Protein 6TGS (pdb70)

Solvent-accessible surface area: 5575 Å² total; per-residue (Å²): 140,93,20,5,25,3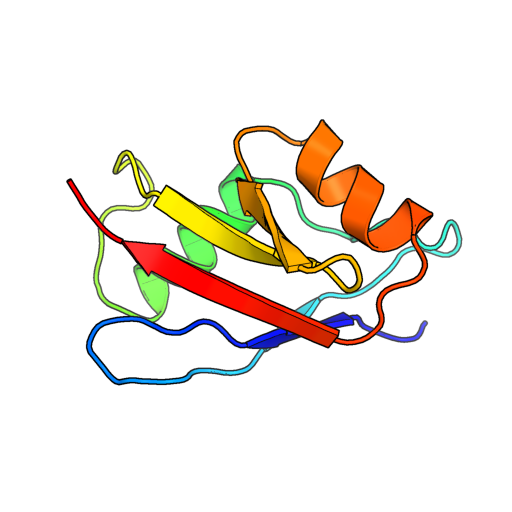,59,0,23,67,65,88,53,90,115,147,24,150,6,78,30,96,118,115,34,57,14,77,58,96,23,50,20,2,43,102,95,0,9,86,63,30,141,40,65,42,128,32,160,21,50,3,26,15,88,31,120,122,70,54,98,41,48,5,115,63,73,116,33,6,93,60,0,18,78,104,217,66,141,102,5,88,0,58,8,87,65,109

B-factor: mean 33.46, std 15.93, range [13.26, 126.5]

Foldseek 3Di:
DAWAWEWEDDPNDIDIDTFDADPVLFTPDFLLVVLVVVCVVPVHDSPFPKFKWFQDPVRDIDTDDGRVSSRVCSVVVHRYTYIYIDGD

Organism: Arabidopsis thaliana (NCBI:txid3702)

Secondary structure (DSSP, 8-state):
--PEEEEEEETTEEEEEEE-B-TTS-BS--HHHHHHHHHHHHT--TTS--EEEEE-TTS-EEE--SHHHHHHHHHTT-SEEEEEEE--

GO terms:
  GO:0005737 cytoplasm (C, EXP)
  GO:0005515 protein binding (F, IPI)
  GO:0005773 vacuole (C, IDA)
  GO:0005776 autopha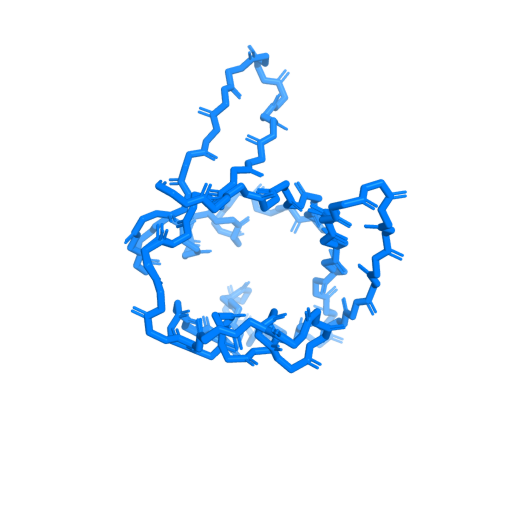gosome (C, IDA)
  GO:0043130 ubiquitin binding (F, IDA)
  GO:0051258 protein polymerization (P, IDA)
  GO:0005737 cytoplasm (C, HDA)
  GO:0071211 protein targeting to vacuole involved in autophagy (P, IMP)

Structure (mmCIF, N/CA/C/O backbone):
data_6TGS
#
_entry.id   6TGS
#
_cell.length_a   43.128
_cell.length_b   79.438
_cell.length_c   24.135
_cell.angle_alpha   90.00
_cell.angle_beta   90.00
_cell.angle_gamma   90.00
#
_symmetry.space_group_name_H-M   'P 21 21 2'
#
loop_
_entity.id
_entity.type
_entity.pdbx_description
1 polymer 'Protein NBR1 homolog'
2 non-polymer GLYCEROL
3 non-polymer DI(HYDROXYETHYL)ETHER
4 non-polymer 'SULFATE ION'
5 non-polymer 'CHLORIDE ION'
6 non-polymer 'SUCCINIC ACID'
7 water water
#
loop_
_atom_site.group_PDB
_atom_site.id
_atom_site.type_symbol
_atom_site.label_atom_id
_atom_site.label_alt_id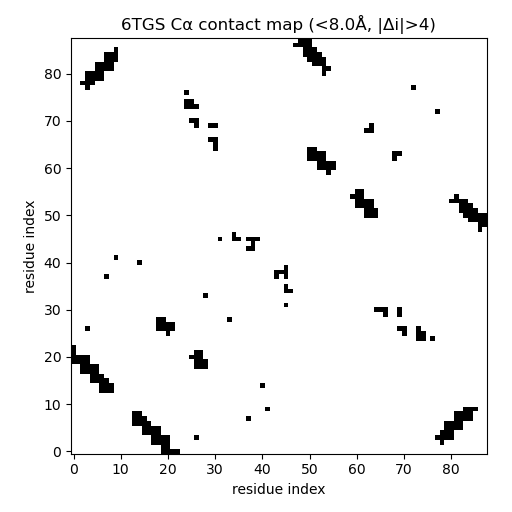
_atom_site.label_comp_id
_atom_site.label_asym_id
_atom_site.label_entity_id
_atom_site.label_seq_id
_atom_site.pdbx_PDB_ins_code
_atom_site.Cartn_x
_atom_site.Cartn_y
_atom_site.Cartn_z
_atom_site.occupancy
_atom_site.B_iso_or_equiv
_atom_site.auth_seq_id
_atom_site.auth_comp_id
_atom_site.auth_asym_id
_atom_site.auth_atom_id
_atom_site.pdbx_PDB_model_num
ATOM 1 N N . ALA A 1 5 ? 14.978 -6.084 10.633 1.00 77.68 5 ALA A N 1
ATOM 2 C CA . ALA A 1 5 ? 14.943 -5.724 12.047 1.00 79.41 5 ALA A CA 1
ATOM 3 C C . ALA A 1 5 ? 15.826 -4.508 12.331 1.00 76.43 5 ALA A C 1
ATOM 4 O O . ALA A 1 5 ? 16.196 -4.252 13.478 1.00 77.43 5 ALA A O 1
ATOM 6 N N . ASN A 1 6 ? 16.163 -3.766 11.276 1.00 72.55 6 ASN A N 1
ATOM 7 C CA . ASN A 1 6 ? 16.914 -2.519 11.379 1.00 75.21 6 ASN A CA 1
ATOM 8 C C . ASN A 1 6 ? 16.064 -1.403 10.785 1.00 67.94 6 ASN A C 1
ATOM 9 O O . ASN A 1 6 ? 15.621 -1.498 9.638 1.00 71.02 6 ASN A O 1
ATOM 14 N N . ALA A 1 7 ? 15.827 -0.356 11.564 1.00 59.95 7 ALA A N 1
ATOM 15 C CA . ALA A 1 7 ? 14.867 0.664 11.177 1.00 39.16 7 ALA A CA 1
ATOM 16 C C . ALA A 1 7 ? 15.522 1.748 10.325 1.00 47.31 7 ALA A C 1
ATOM 17 O O . ALA A 1 7 ? 16.734 1.968 10.374 1.00 48.13 7 ALA A O 1
ATOM 19 N N . LEU A 1 8 ? 14.694 2.417 9.520 1.00 36.74 8 LEU A N 1
ATOM 20 C CA . LEU A 1 8 ? 15.118 3.617 8.813 1.00 34.31 8 LEU A CA 1
ATOM 21 C C . LEU A 1 8 ? 15.012 4.816 9.742 1.00 28.99 8 LEU A C 1
ATOM 22 O O . LEU A 1 8 ? 13.958 5.058 10.333 1.00 26.05 8 LEU A O 1
ATOM 27 N N . VAL A 1 9 ? 16.098 5.566 9.863 1.00 27.24 9 VAL A N 1
ATOM 28 C CA . VAL A 1 9 ? 16.064 6.828 10.590 1.00 28.03 9 VAL A CA 1
ATOM 29 C C . VAL A 1 9 ? 15.542 7.902 9.642 1.00 21.75 9 VAL A C 1
ATOM 30 O O . VAL A 1 9 ? 16.086 8.103 8.553 1.00 25.52 9 VAL A O 1
ATOM 34 N N . VAL A 1 10 ? 14.480 8.584 10.058 1.00 17.24 10 VAL A N 1
ATOM 35 C CA . VAL A 1 10 ? 13.881 9.660 9.276 1.00 18.52 10 VAL A CA 1
ATOM 36 C C . VAL A 1 10 ? 14.080 10.954 10.047 1.00 20.25 10 VAL A C 1
ATOM 37 O O . VAL A 1 10 ? 13.753 11.033 11.234 1.00 23.20 10 VAL A O 1
ATOM 41 N N . LYS A 1 11 ? 14.652 11.945 9.392 1.00 16.64 11 LYS A N 1
ATOM 42 C CA . LYS A 1 11 ? 14.685 13.328 9.915 1.00 17.25 11 LYS A CA 1
ATOM 43 C C . LYS A 1 11 ? 13.742 14.256 9.125 1.00 21.98 11 LYS A C 1
ATOM 44 O O . LYS A 1 11 ? 13.863 14.203 7.929 1.00 22.11 11 LYS A O 1
ATOM 50 N N A VAL A 1 12 ? 12.995 14.979 9.731 0.70 16.01 12 VAL A N 1
ATOM 51 N N B VAL A 1 12 ? 13.011 14.959 9.712 0.30 16.13 12 VAL A N 1
ATOM 52 C CA A VAL A 1 12 ? 12.055 15.848 9.034 0.70 16.87 12 VAL A CA 1
ATOM 53 C CA B VAL A 1 12 ? 12.092 15.827 8.981 0.30 16.90 12 VAL A CA 1
ATOM 54 C C A VAL A 1 12 ? 12.389 17.280 9.414 0.70 16.21 12 VAL A C 1
ATOM 55 C C B VAL A 1 12 ? 12.384 17.271 9.363 0.30 16.29 12 VAL A C 1
ATOM 56 O O A VAL A 1 12 ? 12.611 17.578 10.592 0.70 16.77 12 VAL A O 1
ATOM 57 O O B VAL A 1 12 ? 12.535 17.587 10.548 0.30 16.99 12 VAL A O 1
ATOM 64 N N A SER A 1 13 ? 12.459 18.156 8.420 0.70 15.33 13 SER A N 1
ATOM 65 N N B SER A 1 13 ? 12.494 18.214 8.464 0.30 15.33 13 SER A N 1
ATOM 66 C CA A SER A 1 13 ? 12.719 19.568 8.645 0.70 17.75 13 SER A CA 1
ATOM 67 C CA B SER A 1 13 ? 12.799 19.611 8.746 0.30 18.10 13 SER A CA 1
ATOM 68 C C A SER A 1 13 ? 11.486 20.390 8.298 0.70 21.85 13 SER A C 1
ATOM 69 C C B SER A 1 13 ? 11.641 20.488 8.290 0.30 21.82 13 SER A C 1
ATOM 70 O O A SER A 1 13 ? 10.930 20.264 7.197 0.70 18.91 13 SER A O 1
ATOM 71 O O B SER A 1 13 ? 11.281 20.483 7.106 0.30 20.37 13 SER A O 1
ATOM 76 N N . TYR A 1 14 ? 11.066 21.237 9.230 1.00 20.90 14 TYR A N 1
ATOM 77 C CA . TYR A 1 14 ? 10.010 22.195 8.954 1.00 22.55 14 TYR A CA 1
ATOM 78 C C . TYR A 1 14 ? 10.251 23.434 9.805 1.00 27.32 14 TYR A C 1
ATOM 79 O O . TYR A 1 14 ? 10.613 23.317 10.976 1.00 31.62 14 TYR A O 1
ATOM 88 N N . GLY A 1 15 ? 10.079 24.606 9.202 1.00 30.60 15 GLY A N 1
ATOM 89 C CA . GLY A 1 15 ? 10.226 25.855 9.951 1.00 43.62 15 GLY A CA 1
ATOM 90 C C . GLY A 1 15 ? 11.535 25.985 10.699 1.00 38.28 15 GLY A C 1
ATOM 91 O O . GLY A 1 15 ? 11.541 26.384 11.871 1.00 41.79 15 GLY A O 1
ATOM 92 N N . GLY A 1 16 ? 12.649 25.636 10.054 1.00 31.49 16 GLY A N 1
ATOM 93 C CA . GLY A 1 16 ? 13.963 25.720 10.676 1.00 29.08 16 GLY A CA 1
ATOM 94 C C . GLY A 1 16 ? 14.233 24.692 11.746 1.00 36.19 16 GLY A C 1
ATOM 95 O O . GLY A 1 16 ? 15.237 24.800 12.458 1.00 30.69 16 GLY A O 1
ATOM 96 N N . VAL A 1 17 ? 13.370 23.690 11.861 1.00 32.17 17 VAL A N 1
ATOM 97 C CA . VAL A 1 17 ? 13.322 22.770 12.983 1.00 30.87 17 VAL A CA 1
ATOM 98 C C . VAL A 1 17 ? 13.527 21.365 12.446 1.00 25.30 17 VAL A C 1
ATOM 99 O O . VAL A 1 17 ? 12.863 20.983 11.481 1.00 30.69 17 VAL A O 1
ATOM 103 N N . LEU A 1 18 ? 14.403 20.587 13.083 1.00 19.18 18 LEU A N 1
ATOM 104 C CA . LEU A 1 18 ? 14.641 19.198 12.694 1.00 18.65 18 LEU A CA 1
ATOM 105 C C . LEU A 1 18 ? 14.112 18.237 13.751 1.00 17.45 18 LEU A C 1
ATOM 106 O O . LEU A 1 18 ? 14.440 18.361 14.937 1.00 21.01 18 LEU A O 1
ATOM 111 N N . ARG A 1 19 ? 13.348 17.252 13.322 1.00 15.49 19 ARG A N 1
ATOM 112 C CA . ARG A 1 19 ? 12.860 16.214 14.221 1.00 17.54 19 ARG A CA 1
ATOM 113 C C . ARG A 1 19 ? 13.205 14.854 13.643 1.00 20.78 19 ARG A C 1
ATOM 114 O O . ARG A 1 19 ? 13.238 14.673 12.423 1.00 23.20 19 ARG A O 1
ATOM 122 N N . ARG A 1 20 ? 13.518 13.853 14.435 1.00 13.55 20 ARG A N 1
ATOM 123 C CA . ARG A 1 20 ? 14.011 12.506 14.181 1.00 14.82 20 ARG A CA 1
ATOM 124 C C . ARG A 1 20 ? 12.993 11.476 14.638 1.00 16.72 20 ARG A C 1
ATOM 125 O O . ARG A 1 20 ? 12.472 11.568 15.753 1.00 20.37 20 ARG A O 1
ATOM 133 N N . PHE A 1 21 ? 12.658 10.528 13.906 1.00 18.84 21 PHE A N 1
ATOM 134 C CA . PHE A 1 21 ? 11.963 9.338 14.378 1.00 19.40 21 PHE A CA 1
ATOM 135 C C . PHE A 1 21 ? 12.458 8.150 13.566 1.00 20.89 21 PHE A C 1
ATOM 136 O O . PHE A 1 21 ? 13.164 8.308 12.570 1.00 23.74 21 PHE A O 1
ATOM 144 N N . ARG A 1 22 ? 12.094 6.948 13.993 1.00 22.91 22 ARG A N 1
ATOM 145 C CA . ARG A 1 22 ? 12.558 5.751 13.305 1.00 24.79 22 ARG A CA 1
ATOM 146 C C . ARG A 1 22 ? 11.373 4.954 12.791 1.00 23.16 22 ARG A C 1
ATOM 147 O O . ARG A 1 22 ? 10.318 4.890 13.430 1.00 26.18 22 ARG A O 1
ATOM 155 N N . VAL A 1 23 ? 11.560 4.331 11.629 1.00 26.26 23 VAL A N 1
ATOM 156 C CA . VAL A 1 23 ? 10.504 3.616 10.939 1.00 27.81 23 VAL A CA 1
ATOM 157 C C . VAL A 1 23 ? 10.938 2.157 10.814 1.00 27.46 23 VAL A C 1
ATOM 158 O O . VAL A 1 23 ? 11.993 1.881 10.235 1.00 30.82 23 VAL A O 1
ATOM 162 N N . PRO A 1 24 ? 10.172 1.208 11.340 1.00 31.68 24 PRO A N 1
ATOM 163 C CA . PRO A 1 24 ? 10.555 -0.202 11.208 1.00 42.30 24 PRO A CA 1
ATOM 164 C C . PRO A 1 24 ? 10.509 -0.667 9.760 1.00 42.92 24 PRO A C 1
ATOM 165 O O . PRO A 1 24 ? 9.735 -0.169 8.940 1.00 34.49 24 PRO A O 1
ATOM 169 N N . VAL A 1 25 ? 11.400 -1.605 9.459 1.00 44.43 25 VAL A N 1
ATOM 170 C CA . VAL A 1 25 ? 11.436 -2.254 8.124 1.00 44.83 25 VAL A CA 1
ATOM 171 C C . VAL A 1 25 ? 10.977 -3.705 8.258 1.00 53.86 25 VAL A C 1
ATOM 172 O O . VAL A 1 25 ? 11.188 -4.307 9.326 1.00 44.93 25 VAL A O 1
ATOM 176 N N . LYS A 1 26 ? 10.351 -4.228 7.212 1.00 52.79 26 LYS A N 1
ATOM 177 C CA . LYS A 1 26 ? 9.939 -5.648 7.209 1.00 53.26 26 LYS A CA 1
ATOM 178 C C . LYS A 1 26 ? 11.147 -6.485 6.779 1.00 51.62 26 LYS A C 1
ATOM 179 O O . LYS A 1 26 ? 12.172 -5.901 6.409 1.00 53.15 26 LYS A O 1
ATOM 185 N N . ALA A 1 27 ? 11.006 -7.801 6.776 1.00 59.52 27 ALA A N 1
ATOM 186 C CA . ALA A 1 27 ? 12.124 -8.696 6.405 1.00 59.38 27 ALA A CA 1
ATOM 187 C C . ALA A 1 27 ? 12.461 -8.445 4.939 1.00 63.63 27 ALA A C 1
ATOM 188 O O . ALA A 1 27 ? 13.577 -8.818 4.551 1.00 76.46 27 ALA A O 1
ATOM 190 N N . ASN A 1 28 ? 11.524 -7.889 4.173 1.00 60.66 28 ASN A N 1
ATOM 191 C CA . ASN A 1 28 ? 11.675 -7.516 2.750 1.00 60.77 28 ASN A CA 1
ATOM 192 C C . ASN A 1 28 ? 12.642 -6.357 2.652 1.00 61.73 28 ASN A C 1
ATOM 193 O O . ASN A 1 28 ? 13.271 -6.194 1.613 1.00 58.34 28 ASN A O 1
ATOM 198 N N . GLY A 1 29 ? 12.730 -5.591 3.711 1.00 51.51 29 GLY A N 1
ATOM 199 C CA . GLY A 1 29 ? 13.509 -4.357 3.606 1.00 59.79 29 GLY A CA 1
ATOM 200 C C . GLY A 1 2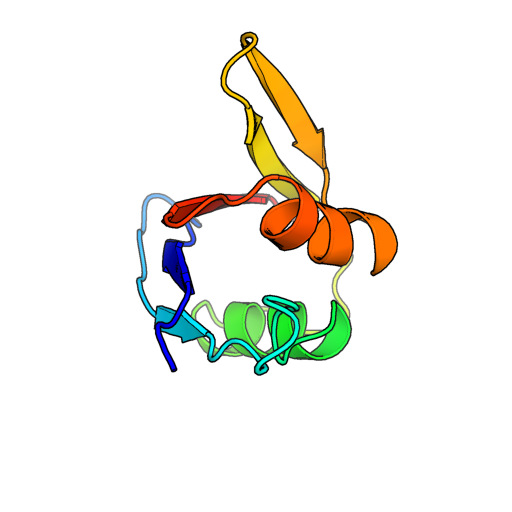9 ? 12.539 -3.227 3.322 1.00 54.84 29 GLY A C 1
ATOM 201 O O . GLY A 1 29 ? 12.951 -2.084 3.421 1.00 59.86 29 GLY A O 1
ATOM 202 N N . GLN A 1 30 ? 11.289 -3.582 3.064 1.00 40.26 30 GLN A N 1
ATOM 203 C CA . GLN A 1 30 ? 10.213 -2.590 2.815 1.00 53.88 30 GLN A CA 1
ATOM 204 C C . GLN A 1 30 ? 9.893 -1.832 4.107 1.00 47.44 30 GLN A C 1
ATOM 205 O O . GLN A 1 30 ? 9.847 -2.469 5.164 1.00 46.30 30 GLN A O 1
ATOM 211 N N . LEU A 1 31 ? 9.637 -0.526 4.004 1.00 48.66 31 LEU A N 1
ATOM 212 C CA . LEU A 1 31 ? 9.270 0.282 5.193 1.00 41.84 31 LEU A CA 1
ATOM 213 C C . LEU A 1 31 ? 7.918 -0.186 5.740 1.00 39.01 31 LEU A C 1
ATOM 214 O O . LEU A 1 31 ? 7.018 -0.366 4.916 1.00 41.95 31 LEU A O 1
ATOM 219 N N A ASP A 1 32 ? 7.731 -0.229 6.935 0.60 38.63 32 ASP A N 1
ATOM 220 N N B ASP A 1 32 ? 7.727 -0.199 6.939 0.40 38.70 32 ASP A N 1
ATOM 221 C CA A ASP A 1 32 ? 6.404 -0.442 7.511 0.60 42.13 32 ASP A CA 1
ATOM 222 C CA B ASP A 1 32 ? 6.429 -0.515 7.521 0.40 42.13 32 ASP A CA 1
ATOM 223 C C A ASP A 1 32 ? 5.705 0.905 7.704 0.60 39.69 32 ASP A C 1
ATOM 224 C C B ASP A 1 32 ? 5.585 0.747 7.664 0.40 39.86 32 ASP A C 1
ATOM 225 O O A ASP A 1 32 ? 5.388 1.329 8.814 0.60 39.80 32 ASP A O 1
ATOM 226 O O B ASP A 1 32 ? 5.081 1.041 8.752 0.40 40.88 32 ASP A O 1
ATOM 235 N N A LEU A 1 33 ? 5.482 1.585 6.580 0.60 38.64 33 LEU A N 1
ATOM 236 N N B LEU A 1 33 ? 5.431 1.506 6.581 0.40 38.67 33 LEU A N 1
ATOM 237 C CA A LEU A 1 33 ? 4.880 2.910 6.580 0.60 36.40 33 LEU A CA 1
ATOM 238 C CA B LEU A 1 33 ? 4.578 2.685 6.609 0.40 36.89 33 LEU A CA 1
ATOM 239 C C A LEU A 1 33 ? 4.448 3.264 5.165 0.60 36.75 33 LEU A C 1
ATOM 240 C C B LEU A 1 33 ? 3.995 2.929 5.224 0.40 36.66 33 LEU A C 1
ATOM 241 O O A LEU A 1 33 ? 5.168 2.979 4.202 0.60 33.43 33 LEU A O 1
ATOM 242 O O B LEU A 1 33 ? 4.300 2.226 4.257 0.40 37.46 33 LEU A O 1
ATOM 251 N N A GLU A 1 34 ? 3.276 3.880 5.048 0.60 33.69 34 GLU A N 1
ATOM 252 N N B GLU A 1 34 ? 3.160 3.959 5.144 0.40 33.80 34 GLU A N 1
ATOM 253 C CA A GLU A 1 34 ? 2.765 4.414 3.792 0.60 31.90 34 GLU A CA 1
ATOM 254 C CA B GLU A 1 34 ? 2.557 4.431 3.909 0.40 32.30 34 GLU A CA 1
ATOM 255 C C A GLU A 1 34 ? 2.624 5.930 3.911 0.60 30.88 34 GLU A C 1
ATOM 256 C C B GLU A 1 34 ? 2.573 5.951 3.937 0.40 30.91 34 GLU A C 1
ATOM 257 O O A GLU A 1 34 ? 2.827 6.515 4.983 0.60 26.81 34 GLU A O 1
ATOM 258 O O B GLU A 1 34 ? 2.862 6.568 4.969 0.40 26.90 34 GLU A O 1
ATOM 269 N N . MET A 1 35 ? 2.253 6.562 2.792 1.00 28.48 35 MET A N 1
ATOM 270 C CA . MET A 1 35 ? 2.248 8.020 2.730 1.00 26.02 35 MET A CA 1
ATOM 271 C C . MET A 1 35 ? 1.269 8.616 3.731 1.00 28.00 35 MET A C 1
ATOM 272 O O . MET A 1 35 ? 1.559 9.648 4.346 1.00 23.85 35 MET A O 1
ATOM 277 N N . ALA A 1 36 ? 0.124 7.961 3.946 1.00 22.80 36 ALA A N 1
ATOM 278 C CA . ALA A 1 36 ? -0.835 8.491 4.910 1.00 26.83 36 ALA A CA 1
ATOM 279 C C . ALA A 1 36 ? -0.251 8.516 6.320 1.00 23.06 36 ALA A C 1
ATOM 280 O O . ALA A 1 36 ? -0.436 9.491 7.066 1.00 23.07 36 ALA A O 1
ATOM 282 N N . GLY A 1 37 ? 0.424 7.443 6.725 1.00 23.50 37 GLY A N 1
ATOM 283 C CA . GLY A 1 37 ? 0.996 7.417 8.060 1.00 25.09 37 GLY A CA 1
ATOM 284 C C . GLY A 1 37 ? 2.157 8.380 8.217 1.00 21.60 37 GLY A C 1
ATOM 285 O O . GLY A 1 37 ? 2.358 8.941 9.299 1.00 20.36 37 GLY A O 1
ATOM 286 N N . LEU A 1 38 ? 2.925 8.591 7.141 1.00 19.92 38 LEU A N 1
ATOM 287 C CA . LEU A 1 38 ? 4.006 9.576 7.171 1.00 16.56 38 LEU A CA 1
ATOM 288 C C . LEU A 1 38 ? 3.448 10.979 7.356 1.00 19.68 38 LEU A C 1
ATOM 289 O O . LEU A 1 38 ? 3.947 11.765 8.173 1.00 17.08 38 LEU A O 1
ATOM 294 N N . LYS A 1 39 ? 2.405 11.312 6.597 1.00 17.53 39 LYS A N 1
ATOM 295 C CA . LYS A 1 39 ? 1.802 12.629 6.730 1.00 16.48 39 LYS A CA 1
ATOM 296 C C . LYS A 1 39 ? 1.213 12.821 8.123 1.00 15.23 39 LYS A C 1
ATOM 297 O O . LYS A 1 39 ? 1.272 13.921 8.683 1.00 18.81 39 LYS A O 1
ATOM 303 N N . GLU A 1 40 ? 0.630 11.767 8.697 1.00 16.40 40 GLU A N 1
ATOM 304 C CA . GLU A 1 40 ? 0.033 11.893 10.022 1.00 15.29 40 GLU A CA 1
ATOM 305 C C . GLU A 1 40 ? 1.103 12.121 11.081 1.00 15.48 40 GLU A C 1
ATOM 306 O O . GLU A 1 40 ? 0.897 12.872 12.036 1.00 19.16 40 GLU A O 1
ATOM 312 N N . LYS A 1 41 ? 2.243 11.455 10.935 1.00 16.97 41 LYS A N 1
ATOM 313 C CA . LYS A 1 41 ? 3.325 11.663 11.884 1.00 14.98 41 LYS A CA 1
ATOM 314 C C . LYS A 1 41 ? 3.873 13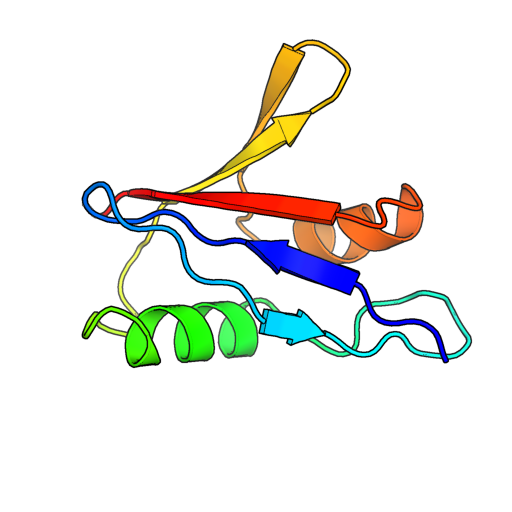.078 11.760 1.00 16.45 41 LYS A C 1
ATOM 315 O O . LYS A 1 41 ? 4.053 13.778 12.758 1.00 17.10 41 LYS A O 1
ATOM 321 N N . ILE A 1 42 ? 4.095 13.541 10.529 1.00 15.00 42 ILE A N 1
ATOM 322 C CA . ILE A 1 42 ? 4.618 14.887 10.337 1.00 13.26 42 ILE A CA 1
ATOM 323 C C . ILE A 1 42 ? 3.638 15.932 10.859 1.00 18.66 42 ILE A C 1
ATOM 324 O O . ILE A 1 42 ? 4.040 16.917 11.488 1.00 16.33 42 ILE A O 1
ATOM 329 N N . ALA A 1 43 ? 2.337 15.726 10.6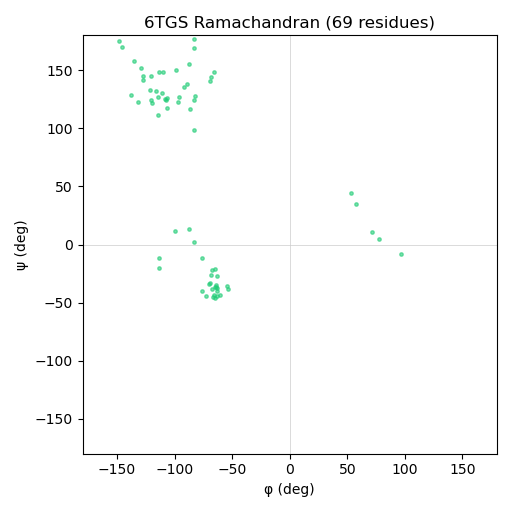31 1.00 16.03 43 ALA A N 1
ATOM 330 C CA . ALA A 1 43 ? 1.325 16.643 11.152 1.00 16.00 43 ALA A CA 1
ATOM 331 C C . ALA A 1 43 ? 1.364 16.714 12.676 1.00 18.36 43 ALA A C 1
ATOM 332 O O . ALA A 1 43 ? 1.260 17.797 13.260 1.00 18.68 43 ALA A O 1
ATOM 334 N N . ALA A 1 44 ? 1.498 15.567 13.339 1.00 20.29 44 ALA A N 1
ATOM 335 C CA . ALA A 1 44 ? 1.570 15.567 14.801 1.00 20.24 44 ALA A CA 1
ATOM 336 C C . ALA A 1 44 ? 2.817 16.294 15.302 1.00 18.80 44 ALA A C 1
ATOM 337 O O . ALA A 1 44 ? 2.780 16.968 16.345 1.00 25.33 44 ALA A O 1
ATOM 339 N N . LEU A 1 45 ? 3.937 16.165 14.581 1.00 16.64 45 LEU A N 1
ATOM 340 C CA . LEU A 1 45 ? 5.196 16.765 15.017 1.00 15.85 45 LEU A CA 1
ATOM 341 C C . LEU A 1 45 ? 5.178 18.278 14.926 1.00 20.19 45 LEU A C 1
ATOM 342 O O . LEU A 1 45 ? 5.838 18.947 15.727 1.00 22.32 45 LEU A O 1
ATOM 347 N N . PHE A 1 46 ? 4.480 18.842 13.941 1.00 17.75 46 PHE A N 1
ATOM 348 C CA . PHE A 1 46 ? 4.600 20.265 13.661 1.00 15.99 46 PHE A CA 1
ATOM 349 C C . PHE A 1 46 ? 3.263 20.990 13.740 1.00 17.44 46 PHE A C 1
ATOM 350 O O . PHE A 1 46 ? 3.178 22.165 13.345 1.00 21.08 46 PHE A O 1
ATOM 358 N N A ASN A 1 47 ? 2.219 20.331 14.235 0.66 20.61 47 ASN A N 1
ATOM 359 N N B ASN A 1 47 ? 2.210 20.314 14.206 0.34 20.56 47 ASN A N 1
ATOM 360 C CA A ASN A 1 47 ? 0.875 20.895 14.322 0.66 23.86 47 ASN A CA 1
ATOM 361 C CA B ASN A 1 47 ? 0.872 20.891 14.333 0.34 23.89 47 ASN A CA 1
ATOM 362 C C A ASN A 1 47 ? 0.400 21.401 12.961 0.66 24.72 47 ASN A C 1
ATOM 363 C C B ASN A 1 47 ? 0.342 21.373 12.984 0.34 24.70 47 ASN A C 1
ATOM 364 O O A ASN A 1 47 ? 0.021 22.561 12.787 0.66 21.14 47 ASN A O 1
ATOM 365 O O B ASN A 1 47 ? -0.141 22.498 12.840 0.34 21.46 47 ASN A O 1
ATOM 374 N N . LEU A 1 48 ? 0.428 20.498 11.990 1.00 18.18 48 LEU A N 1
ATOM 375 C CA . LEU A 1 48 ? -0.106 20.753 10.658 1.00 15.71 48 LEU A CA 1
ATOM 376 C C . LEU A 1 48 ? -1.357 19.901 10.464 1.00 16.35 48 LEU A C 1
ATOM 377 O O . LEU A 1 48 ? -1.710 19.097 11.324 1.00 18.22 48 LEU A O 1
ATOM 382 N N A SER A 1 49 ? -2.030 20.099 9.321 0.56 16.91 49 SER A N 1
ATOM 383 N N B SER A 1 49 ? -2.040 20.074 9.335 0.44 16.97 49 SER A N 1
ATOM 384 C CA A SER A 1 49 ? -3.119 19.213 8.910 0.56 19.78 49 SER A CA 1
ATOM 385 C CA B SER A 1 49 ? -3.150 19.182 9.023 0.44 19.64 49 SER A CA 1
ATOM 386 C C A SER A 1 49 ? -2.551 17.963 8.252 0.56 16.82 49 SER A C 1
ATOM 387 C C B SER A 1 49 ? -2.639 17.985 8.237 0.44 16.88 49 SER A C 1
ATOM 388 O O A SER A 1 49 ? -1.726 18.061 7.340 0.56 19.16 49 SER A O 1
ATOM 389 O O B SER A 1 49 ? -1.931 18.147 7.238 0.44 19.41 49 SER A O 1
ATOM 394 N N . ALA A 1 50 ? -3.023 16.789 8.684 1.00 19.65 50 ALA A N 1
ATOM 395 C CA . ALA A 1 50 ? -2.573 15.561 8.040 1.00 21.87 50 ALA A CA 1
ATOM 396 C C . ALA A 1 50 ? -3.061 15.449 6.603 1.00 24.37 50 ALA A C 1
ATOM 397 O O . ALA A 1 50 ? -2.422 14.762 5.793 1.00 22.96 50 ALA A O 1
ATOM 399 N N . ASP A 1 51 ? -4.156 16.127 6.251 1.00 21.67 51 ASP A N 1
ATOM 400 C CA . ASP A 1 51 ? -4.612 16.113 4.870 1.00 19.10 51 ASP A CA 1
ATOM 401 C C . ASP A 1 51 ? -4.212 17.356 4.092 1.00 25.25 51 ASP A C 1
ATOM 402 O O . ASP A 1 51 ? -4.698 17.557 2.970 1.00 23.70 51 ASP A O 1
ATOM 407 N N . ALA A 1 52 ? -3.324 18.184 4.635 1.00 21.62 52 ALA A N 1
ATOM 408 C CA . ALA A 1 52 ? -2.784 19.267 3.832 1.00 19.32 52 ALA A CA 1
ATOM 409 C C . ALA A 1 52 ? -1.971 18.726 2.659 1.00 26.78 52 ALA A C 1
ATOM 410 O O . ALA A 1 52 ? -1.401 17.631 2.714 1.00 22.64 52 ALA A O 1
ATOM 412 N N A GLU A 1 53 ? -1.880 19.523 1.587 0.70 21.65 53 GLU A N 1
ATOM 413 N N B GLU A 1 53 ? -1.978 19.487 1.569 0.30 21.82 53 GLU A N 1
ATOM 414 C CA A GLU A 1 53 ? -1.074 19.154 0.416 0.70 22.18 53 GLU A CA 1
ATOM 415 C CA B GLU A 1 53 ? -1.080 19.232 0.451 0.30 22.46 53 GLU A CA 1
ATOM 416 C C A GLU A 1 53 ? 0.369 19.623 0.618 0.70 25.11 53 GLU A C 1
ATOM 417 C C B GLU A 1 53 ? 0.285 19.749 0.876 0.30 25.63 53 GLU A C 1
ATOM 418 O O A GLU A 1 53 ? 0.828 20.619 0.057 0.70 31.64 53 GLU A O 1
ATOM 419 O O B GLU A 1 53 ? 0.586 20.939 0.777 0.30 28.06 53 GLU A O 1
ATOM 430 N N . LEU A 1 54 ? 1.104 18.851 1.410 1.00 22.91 54 LEU A N 1
ATOM 431 C CA . LEU A 1 54 ? 2.460 19.187 1.811 1.00 22.06 54 LEU A CA 1
ATOM 432 C C . LEU A 1 54 ? 3.431 18.747 0.734 1.00 21.79 54 LEU A C 1
ATOM 433 O O . LEU A 1 54 ? 3.276 17.669 0.161 1.00 30.93 54 LEU A O 1
ATOM 438 N N . SER A 1 55 ? 4.429 19.569 0.462 1.00 21.03 55 SER A N 1
ATOM 439 C CA . SER A 1 55 ? 5.539 19.138 -0.374 1.00 21.97 55 SER A CA 1
ATOM 440 C C . SER A 1 55 ? 6.573 18.457 0.521 1.00 19.68 55 SER A C 1
ATOM 441 O O . SER A 1 55 ? 7.142 19.095 1.411 1.00 21.82 55 SER A O 1
ATOM 444 N N . LEU A 1 56 ? 6.812 17.169 0.285 1.00 16.32 56 LEU A N 1
ATOM 445 C CA . LEU A 1 56 ? 7.767 16.371 1.044 1.00 18.71 56 LEU A CA 1
ATOM 446 C C . LEU A 1 56 ? 8.886 15.981 0.089 1.00 18.59 56 LEU A C 1
ATOM 447 O O . LEU A 1 56 ? 8.648 15.234 -0.864 1.00 18.92 56 LEU A O 1
ATOM 452 N N . THR A 1 57 ? 10.089 16.525 0.306 1.00 14.10 57 THR A N 1
ATOM 453 C CA . THR A 1 57 ? 11.184 16.311 -0.632 1.00 15.46 57 THR A CA 1
ATOM 454 C C . THR A 1 57 ? 12.438 15.832 0.085 1.00 20.21 57 THR A C 1
ATOM 455 O O . THR A 1 57 ? 12.656 16.153 1.256 1.00 18.19 57 THR A O 1
ATOM 459 N N . TYR A 1 58 ? 13.274 15.071 -0.622 1.00 14.85 58 TYR A N 1
ATOM 460 C CA . TYR A 1 58 ? 14.627 14.813 -0.151 1.00 15.25 58 TYR A CA 1
ATOM 461 C C . TYR A 1 58 ? 15.610 14.977 -1.296 1.00 17.59 58 TYR A C 1
ATOM 462 O O . TYR A 1 58 ? 15.225 14.925 -2.463 1.00 17.22 58 TYR A O 1
ATOM 471 N N . SER A 1 59 ? 16.879 15.227 -0.952 1.00 16.69 59 SER A N 1
ATOM 472 C CA . SER A 1 59 ? 17.930 15.391 -1.957 1.00 16.45 59 SER A CA 1
ATOM 473 C C . SER A 1 59 ? 18.676 14.081 -2.139 1.00 20.76 59 SER A C 1
ATOM 474 O O . SER A 1 59 ? 19.253 13.549 -1.182 1.00 25.36 59 SER A O 1
ATOM 477 N N . ALA A 1 60 ? 18.692 13.587 -3.370 1.00 21.34 60 ALA A N 1
ATOM 478 C CA . ALA A 1 60 ? 19.303 12.308 -3.682 1.00 21.61 60 ALA A CA 1
ATOM 479 C C . ALA A 1 60 ? 20.805 12.481 -3.887 1.00 29.35 60 ALA A C 1
ATOM 480 O O . ALA A 1 60 ? 21.326 13.596 -3.967 1.00 25.71 60 ALA A O 1
ATOM 482 N N . ALA A 1 61 ? 21.509 11.347 -3.962 1.00 31.62 61 ALA A N 1
ATOM 483 C CA . ALA A 1 61 ? 22.959 11.386 -4.097 1.00 38.47 61 ALA A CA 1
ATOM 484 C C . ALA A 1 61 ? 23.411 11.948 -5.439 1.00 25.73 61 ALA A C 1
ATOM 485 O O . ALA A 1 61 ? 24.555 12.404 -5.544 1.00 41.80 61 ALA A O 1
ATOM 487 N N . ASP A 1 62 ? 22.563 11.921 -6.468 1.00 27.07 62 ASP A N 1
ATOM 488 C CA . ASP A 1 62 ? 22.930 12.484 -7.762 1.00 29.81 62 ASP A CA 1
ATOM 489 C C . ASP A 1 62 ? 22.615 13.966 -7.864 1.00 29.63 62 ASP A C 1
ATOM 490 O O . ASP A 1 62 ? 22.644 14.511 -8.971 1.00 27.98 62 ASP A O 1
ATOM 495 N N . GLY A 1 63 ? 22.315 14.627 -6.740 1.00 26.48 63 GLY A N 1
ATOM 496 C CA . GLY A 1 63 ? 22.022 16.045 -6.740 1.00 26.27 63 GLY A CA 1
ATOM 497 C C . GLY A 1 63 ? 20.641 16.430 -7.217 1.00 21.18 63 GLY A C 1
ATOM 498 O O . GLY A 1 63 ? 20.363 17.634 -7.352 1.00 22.66 63 GLY A O 1
ATOM 499 N N . ALA A 1 64 ? 19.772 15.469 -7.505 1.00 18.99 64 ALA A N 1
ATOM 500 C CA . ALA A 1 64 ? 18.412 15.777 -7.913 1.00 14.67 64 ALA A CA 1
ATOM 501 C C . ALA A 1 64 ? 17.498 15.635 -6.702 1.00 17.29 64 ALA A C 1
ATOM 502 O O . ALA A 1 64 ? 17.811 14.899 -5.771 1.00 22.92 64 ALA A O 1
ATOM 504 N N . VAL A 1 65 ? 16.444 16.394 -6.675 1.00 17.51 65 VAL A N 1
ATOM 505 C CA . VAL A 1 65 ? 15.475 16.327 -5.575 1.00 13.40 65 VAL A CA 1
ATOM 506 C C . VAL A 1 65 ? 14.417 15.297 -5.917 1.00 17.32 65 VAL A C 1
ATOM 507 O O . VAL A 1 65 ? 13.934 15.234 -7.055 1.00 18.45 65 VAL A O 1
ATOM 511 N N . VAL A 1 66 ? 14.028 14.497 -4.922 1.00 13.48 66 VAL A N 1
ATOM 512 C CA . VAL A 1 66 ? 12.955 13.525 -5.031 1.00 13.91 66 VAL A CA 1
ATOM 513 C C . VAL A 1 66 ? 11.747 14.043 -4.262 1.00 19.69 66 VAL A C 1
ATOM 514 O O . VAL A 1 66 ? 11.855 14.369 -3.072 1.00 17.70 66 VAL A O 1
ATOM 518 N N . ALA A 1 67 ? 10.597 14.107 -4.922 1.00 16.42 67 ALA A N 1
ATOM 519 C CA . ALA A 1 67 ? 9.349 14.441 -4.236 1.00 17.20 67 ALA A CA 1
ATOM 520 C C . ALA A 1 67 ? 8.598 13.174 -3.857 1.00 20.39 67 ALA A C 1
ATOM 521 O O . ALA A 1 67 ? 8.319 12.326 -4.712 1.00 25.34 67 ALA A O 1
ATOM 523 N N . LEU A 1 68 ? 8.242 13.068 -2.584 1.00 16.40 68 LEU A N 1
ATOM 524 C CA . LEU A 1 68 ? 7.416 11.965 -2.108 1.00 14.37 68 LEU A CA 1
ATOM 525 C C . LEU A 1 68 ? 5.969 12.335 -2.392 1.00 22.94 68 LEU A C 1
ATOM 526 O O . LEU A 1 68 ? 5.356 13.115 -1.654 1.00 25.60 68 LEU A O 1
ATOM 531 N N . VAL A 1 69 ? 5.425 11.818 -3.494 1.00 20.87 69 VAL A N 1
ATOM 532 C CA . VAL A 1 69 ? 4.032 12.092 -3.834 1.00 19.74 69 VAL A CA 1
ATOM 533 C C . VAL A 1 69 ? 3.144 10.854 -3.762 1.00 26.71 69 VAL A C 1
ATOM 534 O O . VAL A 1 69 ? 1.920 11.008 -3.615 1.00 30.65 69 VAL A O 1
ATOM 538 N N . ASP A 1 70 ? 3.701 9.642 -3.815 1.00 24.00 70 ASP A N 1
ATOM 539 C CA . ASP A 1 70 ? 2.880 8.447 -3.691 1.00 29.07 70 ASP A CA 1
ATOM 540 C C . ASP A 1 70 ? 3.668 7.334 -3.009 1.00 25.53 70 ASP A C 1
ATOM 541 O O . ASP A 1 70 ? 4.861 7.466 -2.720 1.00 23.80 70 ASP A O 1
ATOM 546 N N . ASP A 1 71 ? 2.971 6.223 -2.751 1.00 26.11 71 ASP A N 1
ATOM 547 C CA . ASP A 1 71 ? 3.588 5.106 -2.040 1.00 29.54 71 ASP A CA 1
ATOM 548 C C . ASP A 1 71 ? 4.745 4.497 -2.821 1.00 25.92 71 ASP A C 1
ATOM 549 O O . ASP A 1 71 ? 5.661 3.923 -2.220 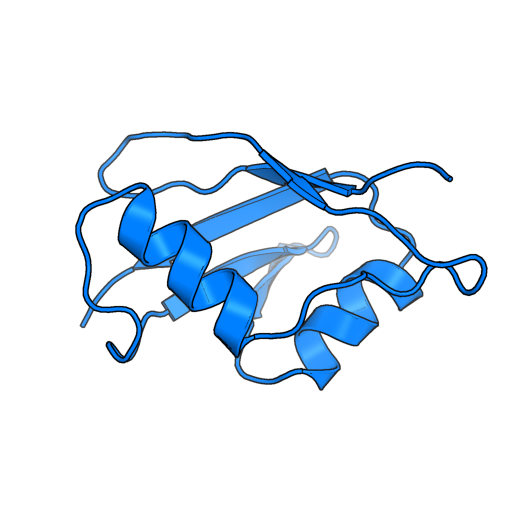1.00 35.24 71 ASP A O 1
ATOM 554 N N . ASN A 1 72 ? 4.728 4.598 -4.157 1.00 29.69 72 ASN A N 1
ATOM 555 C CA . ASN A 1 72 ? 5.847 4.078 -4.931 1.00 24.57 72 ASN A CA 1
ATOM 556 C C . ASN A 1 72 ? 7.136 4.831 -4.632 1.00 23.01 72 ASN A C 1
ATOM 557 O O . ASN A 1 72 ? 8.220 4.231 -4.638 1.00 27.07 72 ASN A O 1
ATOM 562 N N . ASP A 1 73 ? 7.044 6.139 -4.379 1.00 22.03 73 ASP A N 1
ATOM 563 C CA . ASP A 1 73 ? 8.219 6.908 -3.989 1.00 20.81 73 ASP A CA 1
ATOM 564 C C . ASP A 1 73 ? 8.773 6.445 -2.643 1.00 21.65 73 ASP A C 1
ATOM 565 O O . ASP A 1 73 ? 9.988 6.473 -2.431 1.00 21.44 73 ASP A O 1
ATOM 570 N N . LEU A 1 74 ? 7.891 6.074 -1.714 1.00 23.41 74 LEU A N 1
ATOM 571 C CA . LEU A 1 74 ? 8.368 5.607 -0.411 1.00 25.87 74 LEU A CA 1
ATOM 572 C C . LEU A 1 74 ? 8.900 4.190 -0.503 1.00 31.93 74 LEU A C 1
ATOM 573 O O . LEU A 1 74 ? 9.910 3.851 0.134 1.00 36.20 74 LEU A O 1
ATOM 578 N N . PHE A 1 75 ? 8.226 3.332 -1.272 1.00 35.99 75 PHE A N 1
ATOM 579 C CA . PHE A 1 75 ? 8.740 1.997 -1.550 1.00 38.58 75 PHE A CA 1
ATOM 580 C C . PHE A 1 75 ? 10.155 2.064 -2.107 1.00 43.02 75 PHE A C 1
ATOM 581 O O . PHE A 1 75 ? 11.014 1.247 -1.759 1.00 37.17 75 PHE A O 1
ATOM 589 N N . ASP A 1 76 ? 10.419 3.054 -2.956 1.00 30.11 76 ASP A N 1
ATOM 590 C CA . ASP A 1 76 ? 11.729 3.184 -3.568 1.00 31.86 76 ASP A CA 1
ATOM 591 C C . ASP A 1 76 ? 12.788 3.748 -2.629 1.00 32.40 76 ASP A C 1
ATOM 592 O O . ASP A 1 76 ? 13.979 3.654 -2.939 1.00 27.92 76 ASP A O 1
ATOM 597 N N . VAL A 1 77 ? 12.438 4.279 -1.474 1.00 30.42 77 VAL A N 1
ATOM 598 C CA . VAL A 1 77 ? 13.472 4.641 -0.470 1.00 32.71 77 VAL A CA 1
ATOM 599 C C . VAL A 1 77 ? 14.141 3.348 0.006 1.00 40.53 77 VAL A C 1
ATOM 600 O O . VAL A 1 77 ? 15.350 3.310 0.114 1.00 41.35 77 VAL A O 1
ATOM 604 N N . THR A 1 78 ? 13.340 2.336 0.262 1.00 42.00 78 THR A N 1
ATOM 605 C CA . THR A 1 78 ? 13.839 1.022 0.739 1.00 48.31 78 THR A CA 1
ATOM 606 C C . THR A 1 78 ? 14.529 0.280 -0.406 1.00 50.61 78 THR A C 1
ATOM 607 O O . THR A 1 78 ? 15.590 -0.296 -0.175 1.00 48.16 78 THR A O 1
ATOM 611 N N . ASN A 1 79 ? 13.919 0.286 -1.585 1.00 42.26 79 ASN A N 1
ATOM 612 C CA . ASN A 1 79 ? 14.479 -0.452 -2.740 1.00 47.38 79 ASN A CA 1
ATOM 613 C C . ASN A 1 79 ? 15.901 0.010 -2.947 1.00 48.46 79 ASN A C 1
ATOM 614 O O . ASN A 1 79 ? 16.755 -0.794 -3.272 1.00 54.68 79 ASN A O 1
ATOM 619 N N . GLN A 1 80 ? 16.111 1.272 -2.696 1.00 41.18 80 GLN A N 1
ATOM 620 C CA . GLN A 1 80 ? 17.454 1.900 -2.877 1.00 38.14 80 GLN A CA 1
ATOM 621 C C . GLN A 1 80 ? 18.393 1.696 -1.665 1.00 56.46 80 GLN A C 1
ATOM 622 O O . GLN A 1 80 ? 19.484 2.274 -1.656 1.00 61.40 80 GLN A O 1
ATOM 628 N N . ARG A 1 81 ? 17.938 0.973 -0.656 1.00 52.54 81 ARG A N 1
ATOM 629 C CA . ARG A 1 81 ? 18.760 0.687 0.538 1.00 56.63 81 ARG A CA 1
ATOM 630 C C . ARG A 1 81 ? 19.243 1.955 1.236 1.00 63.64 81 ARG A C 1
ATOM 631 O O . ARG A 1 81 ? 20.348 1.945 1.747 1.00 68.58 81 ARG A O 1
ATOM 639 N N . LEU A 1 82 ? 18.441 3.018 1.241 1.00 59.78 82 LEU A N 1
ATOM 640 C CA . LEU A 1 82 ? 18.778 4.178 2.100 1.00 56.29 82 LEU A CA 1
ATOM 641 C C . LEU A 1 82 ? 18.612 3.766 3.566 1.00 48.34 82 LEU A C 1
ATOM 642 O O . LEU A 1 82 ? 17.655 3.034 3.863 1.00 53.56 82 LEU A O 1
ATOM 647 N N . LYS A 1 83 ? 19.475 4.274 4.427 1.00 50.94 83 LYS A N 1
ATOM 648 C CA . LYS A 1 83 ? 19.365 3.997 5.886 1.00 59.05 83 LYS A CA 1
ATOM 649 C C . LYS A 1 83 ? 19.019 5.274 6.633 1.00 53.08 83 LYS A C 1
ATOM 650 O O . LYS A 1 83 ? 18.575 5.191 7.779 1.00 52.18 83 LYS A O 1
ATOM 656 N N . PHE A 1 84 ? 19.054 6.361 6.148 1.00 42.33 84 PHE A N 1
ATOM 657 C CA . PHE A 1 84 ? 18.839 7.781 6.510 1.00 41.54 84 PHE A CA 1
ATOM 658 C C . PHE A 1 84 ? 18.067 8.455 5.383 1.00 36.93 84 PHE A C 1
ATOM 659 O O . PHE A 1 84 ? 18.405 8.255 4.227 1.00 37.54 84 PHE A O 1
ATOM 667 N N . LEU A 1 85 ? 16.982 9.082 5.985 1.00 26.36 85 LEU A N 1
ATOM 668 C CA . LEU A 1 85 ? 16.199 9.930 5.077 1.00 27.31 85 LEU A CA 1
ATOM 669 C C . LEU A 1 85 ? 15.970 11.282 5.735 1.00 23.31 85 LEU A C 1
ATOM 670 O O . LEU A 1 85 ? 15.435 11.312 6.808 1.00 30.33 85 LEU A O 1
ATOM 675 N N . LYS A 1 86 ? 16.401 12.338 5.072 1.00 20.82 86 LYS A N 1
ATOM 676 C CA . LYS A 1 86 ? 16.086 13.683 5.539 1.00 19.73 86 LYS A CA 1
ATOM 677 C C . LYS A 1 86 ? 15.040 14.273 4.614 1.00 21.61 86 LYS A C 1
ATOM 678 O O . LYS A 1 86 ? 15.315 14.471 3.422 1.00 19.71 86 LYS A O 1
ATOM 684 N N . ILE A 1 87 ? 13.862 14.575 5.167 1.00 15.95 87 ILE A N 1
ATOM 685 C CA . ILE A 1 87 ? 12.718 15.081 4.406 1.00 16.50 87 ILE A CA 1
ATOM 686 C C . ILE A 1 87 ? 12.521 16.556 4.731 1.00 17.25 87 ILE A C 1
ATOM 687 O O . ILE A 1 87 ? 12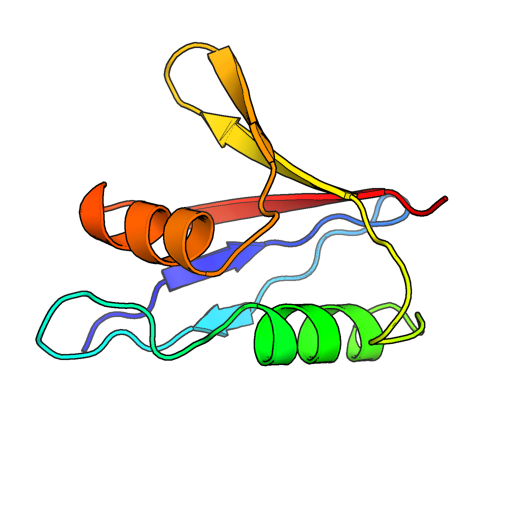.341 16.925 5.897 1.00 18.13 87 ILE A O 1
ATOM 692 N N . ASN A 1 88 ? 12.515 17.409 3.705 1.00 15.76 88 ASN A N 1
ATOM 693 C CA . ASN A 1 88 ? 12.142 18.797 3.909 1.00 16.84 88 ASN A CA 1
ATOM 694 C C . ASN A 1 88 ? 10.643 18.950 3.668 1.00 19.19 88 ASN A C 1
ATOM 695 O O . ASN A 1 88 ? 10.110 18.438 2.672 1.00 19.80 88 ASN A O 1
ATOM 700 N N . VAL A 1 89 ? 9.970 19.690 4.553 1.00 16.86 89 VAL A N 1
ATOM 701 C CA . VAL A 1 89 ? 8.523 19.901 4.475 1.00 18.36 89 VAL A CA 1
ATOM 702 C C . VAL A 1 89 ? 8.255 21.328 4.056 1.00 18.94 89 VAL A C 1
ATOM 703 O O . VAL A 1 89 ? 8.715 22.269 4.709 1.00 20.79 89 VAL A O 1
ATOM 707 N N . ASN A 1 90 ? 7.492 21.506 2.990 1.00 19.33 90 ASN A N 1
ATOM 708 C CA . ASN A 1 90 ? 7.016 22.830 2.643 1.00 25.62 90 ASN A CA 1
ATOM 709 C C . ASN A 1 90 ? 5.511 22.787 2.458 1.00 32.80 90 ASN A C 1
ATOM 710 O O . ASN A 1 90 ? 4.961 21.807 1.946 1.00 28.62 90 ASN A O 1
ATOM 715 N N . ALA A 1 91 ? 4.844 23.840 2.905 1.00 34.48 91 ALA A N 1
ATOM 716 C CA . ALA A 1 91 ? 3.396 23.887 2.896 1.00 36.31 91 ALA A CA 1
ATOM 717 C C . ALA A 1 91 ? 2.913 24.952 1.921 1.00 49.50 91 ALA A C 1
ATOM 718 O O . ALA A 1 91 ? 3.579 25.969 1.707 1.00 51.30 91 ALA A O 1
ATOM 720 N N . GLY A 1 92 ? 1.748 24.702 1.331 1.00 53.73 92 GLY A N 1
ATOM 721 C CA . GLY A 1 92 ? 1.199 25.579 0.316 1.00 49.45 92 GLY A CA 1
ATOM 722 C C . GLY A 1 92 ? 1.202 24.935 -1.058 1.00 68.95 92 GLY A C 1
ATOM 723 O O . GLY A 1 92 ? 2.072 24.119 -1.371 1.00 70.10 92 GLY A O 1
#

InterPro domains:
  IPR000270 PB1 domain [PF00564] (9-89)
  IPR000270 PB1 domain [SM00666] (7-92)
  IPR000433 Zinc finger, ZZ-type [PF00569] (286-321)
  IPR000433 Zinc finger, ZZ-type [PS50135] (286-336)
  IPR000433 Zinc finger, ZZ-type [SM00291] (285-330)
  IPR009060 UBA-like superfamily [SSF46934] (661-698)
  IPR013783 Immunoglobulin-like fold [G3DSA:2.60.40.10] (370-490)
  IPR032350 Nbr1, FW domain [PF16158] (385-486)
  IPR032350 Nbr1, FW domain [cd14947] (374-487)
  IPR043145 Zinc finger, ZZ-type superfamily [G3DSA:3.30.60.90] (280-344)
  IPR056893 Nbr1-like, C-terminal UBA domain [PF24932] (620-658)
  IPR056893 Nbr1-like, C-terminal UBA domain [PF24932] (661-698)

Radius of gyration: 12.33 Å; Cα contacts (8 Å, |Δi|>4): 152; chains: 1; bounding box: 28×35×23 Å

Sequence (88 aa):
ANALVVKVVSSYGGVLRRFRVPVKANGQLDDLLEEMAGLKEKIAALFNNLSSADAEELSLTYSAADGAVVALVDDNDLFDVTNQRLKFLKINVNAG

Nearest PDB structures (foldseek):
  6tgs-assembly1_A  TM=1.011E+00  e=5.185E-19  Arabidopsis thaliana
  6tgn-assembly1_A  TM=9.368E-01  e=5.215E-15  Arabidopsis thaliana
  7ane-assembly1_z  TM=7.052E-01  e=6.216E-05  Leishmania major
  6hiv-assembly1_Cv  TM=6.631E-01  e=1.110E-04  Trypanosoma brucei brucei
  6jm4-assembly1_A  TM=6.245E-01  e=4.029E-04  Homo sapiens